Protein AF-X1DEZ9-F1 (afdb_monomer)

Sequence (75 aa):
MKNRLIFQLPYLESGKKILPTVPNEISSIKIDIPENLKRKKASELPQISEPQLIRHYDKLSKKNFGVDTGFYPLG

Foldseek 3Di:
DDLDDLLRPDADPDPDAPPPDDPPVVVPDDDDDPPVPDDPDDDSDRHDDPVSVVVNVVVVVVVDDDPVNDDDPDD

Radius of gyration: 19.08 Å; Cα contacts (8 Å, |Δi|>4): 27; chains: 1; bounding box: 48×29×47 Å

Solvent-accessible surface area (backbone atoms only — not comparable to full-atom values): 5318 Å² total; per-residue (Å²): 134,87,88,68,54,76,76,69,48,78,67,48,66,94,80,73,74,72,64,77,82,69,56,71,75,65,69,68,59,84,78,90,69,62,73,92,75,55,80,90,64,84,80,94,65,68,55,47,50,65,72,56,51,53,58,49,51,58,60,50,53,76,73,56,86,49,71,92,76,42,92,70,92,76,129

pLDDT: mean 83.13, std 11.88, range [47.72, 95.31]

Secondary structure (DSSP, 8-state):
-----GGGSPPPPTT---S----HHHHT------GGGS-SS--------HHHHHHHHHHHHTT---TTTS-----

Organism: NCBI:txid412755

Structure (mmCIF, N/CA/C/O backbone):
data_AF-X1DEZ9-F1
#
_entry.id   AF-X1DEZ9-F1
#
loop_
_atom_site.group_PDB
_atom_site.id
_atom_site.type_symbol
_atom_site.label_atom_id
_atom_site.label_alt_id
_atom_site.label_comp_id
_atom_site.label_asym_id
_atom_site.label_entity_id
_atom_site.label_seq_id
_atom_site.pdbx_PDB_ins_code
_atom_site.Cartn_x
_atom_site.Cartn_y
_atom_site.Cartn_z
_atom_site.occupancy
_atom_site.B_iso_or_equiv
_atom_site.auth_seq_id
_atom_site.auth_comp_id
_atom_site.auth_asym_id
_atom_site.auth_atom_id
_atom_site.pdbx_PDB_model_num
ATOM 1 N N . MET A 1 1 ? 0.920 12.363 16.562 1.00 52.16 1 MET A N 1
ATOM 2 C CA . MET A 1 1 ? 1.467 11.325 15.653 1.00 52.16 1 MET A CA 1
ATOM 3 C C . MET A 1 1 ? 1.395 11.840 14.219 1.00 52.16 1 MET A C 1
ATOM 5 O O . MET A 1 1 ? 0.337 12.300 13.819 1.00 52.16 1 MET A O 1
ATOM 9 N N . LYS A 1 2 ? 2.500 11.845 13.463 1.00 65.69 2 LYS A N 1
ATOM 10 C CA . LYS A 1 2 ? 2.555 12.457 12.121 1.00 65.69 2 LYS A CA 1
ATOM 11 C C . LYS A 1 2 ? 1.895 11.536 11.082 1.00 65.69 2 LYS A C 1
ATOM 13 O O . LYS A 1 2 ? 2.393 10.435 10.844 1.00 65.69 2 LYS A O 1
ATOM 18 N N . ASN A 1 3 ? 0.791 11.972 10.472 1.00 77.75 3 ASN A N 1
ATOM 19 C CA . ASN A 1 3 ? 0.161 11.277 9.345 1.00 77.75 3 ASN A CA 1
ATOM 20 C C . ASN A 1 3 ? 1.031 11.464 8.100 1.00 77.75 3 ASN A C 1
ATOM 22 O O . ASN A 1 3 ? 0.982 12.510 7.463 1.00 77.75 3 ASN A O 1
ATOM 26 N N . ARG A 1 4 ? 1.859 10.467 7.787 1.00 86.69 4 ARG A N 1
ATOM 27 C CA . ARG A 1 4 ? 2.686 10.468 6.578 1.00 86.69 4 ARG A CA 1
ATOM 28 C C . AR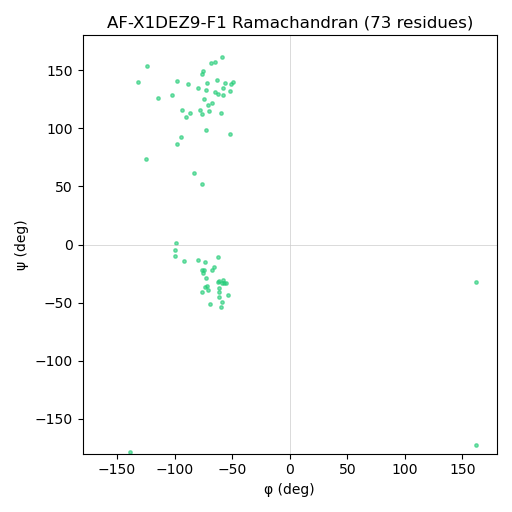G A 1 4 ? 1.919 9.862 5.412 1.00 86.69 4 ARG A C 1
ATOM 30 O O . ARG A 1 4 ? 1.270 8.829 5.583 1.00 86.69 4 ARG A O 1
ATOM 37 N N . LEU A 1 5 ? 2.047 10.480 4.243 1.00 90.94 5 LEU A N 1
ATOM 38 C CA . LEU A 1 5 ? 1.627 9.882 2.977 1.00 90.94 5 LEU A CA 1
ATOM 39 C C . LEU A 1 5 ? 2.477 8.643 2.680 1.00 90.94 5 LEU A C 1
ATOM 41 O O . LEU A 1 5 ? 3.611 8.539 3.153 1.00 90.94 5 LEU A O 1
ATOM 45 N N . ILE A 1 6 ? 1.961 7.731 1.855 1.00 90.44 6 ILE A N 1
ATOM 46 C CA . ILE A 1 6 ? 2.700 6.534 1.434 1.00 90.44 6 ILE A CA 1
ATOM 47 C C . ILE A 1 6 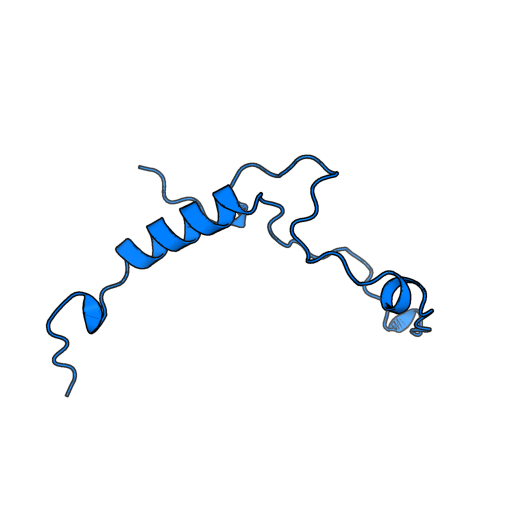? 4.039 6.886 0.756 1.00 90.44 6 ILE A C 1
ATOM 49 O O . ILE A 1 6 ? 5.040 6.217 0.989 1.00 90.44 6 ILE A O 1
ATOM 53 N N . PHE A 1 7 ? 4.088 8.010 0.032 1.00 89.75 7 PHE A N 1
ATOM 54 C CA . PHE A 1 7 ? 5.285 8.556 -0.626 1.00 89.75 7 PHE A CA 1
ATOM 55 C C . PHE A 1 7 ? 6.308 9.187 0.332 1.00 89.75 7 PHE A C 1
ATOM 57 O O . PHE A 1 7 ? 7.440 9.446 -0.052 1.00 89.75 7 PHE A O 1
ATOM 64 N N . GLN A 1 8 ? 5.913 9.463 1.577 1.00 88.81 8 GLN A N 1
ATOM 65 C CA . GLN A 1 8 ? 6.773 10.058 2.609 1.00 88.81 8 GLN A CA 1
ATOM 66 C C . GLN A 1 8 ? 7.344 9.003 3.567 1.00 88.81 8 GLN A C 1
ATOM 68 O O . GLN A 1 8 ? 7.998 9.340 4.560 1.00 88.81 8 GLN A O 1
ATOM 73 N N . LEU A 1 9 ? 7.025 7.728 3.342 1.00 85.88 9 LEU A N 1
ATOM 74 C CA . LEU A 1 9 ? 7.605 6.627 4.094 1.00 85.88 9 LEU A CA 1
ATOM 75 C C . LEU A 1 9 ? 9.041 6.376 3.616 1.00 85.88 9 LEU A C 1
ATOM 77 O O . LEU A 1 9 ? 9.349 6.629 2.453 1.00 85.88 9 LEU A O 1
ATOM 81 N N . PRO A 1 10 ? 9.929 5.905 4.510 1.00 80.06 10 PRO A N 1
ATOM 82 C CA . PRO A 1 10 ? 11.310 5.636 4.143 1.00 80.06 10 PRO A CA 1
ATOM 83 C C . PRO A 1 10 ? 11.356 4.623 3.001 1.00 80.06 10 PRO A C 1
ATOM 85 O O . PRO A 1 10 ? 10.724 3.565 3.081 1.00 80.06 10 PRO A O 1
ATOM 88 N N . TYR A 1 11 ? 12.095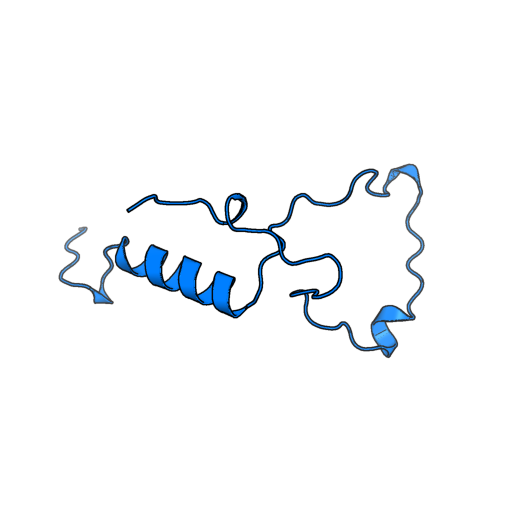 5.001 1.961 1.00 75.75 11 TYR A N 1
ATOM 89 C CA . TYR A 1 11 ? 12.270 4.219 0.749 1.00 75.75 11 TYR A CA 1
ATOM 90 C C . TYR A 1 11 ? 12.976 2.907 1.074 1.00 75.75 11 TYR A C 1
ATOM 92 O O . TYR A 1 11 ? 13.882 2.854 1.908 1.00 75.75 11 TYR A O 1
ATOM 100 N N . LEU A 1 12 ? 12.552 1.845 0.411 1.00 68.56 12 LEU A N 1
ATOM 101 C CA . LEU A 1 12 ? 13.248 0.579 0.441 1.00 68.56 12 LEU A CA 1
ATOM 102 C C . LEU A 1 12 ? 14.528 0.728 -0.382 1.00 68.56 12 LEU A C 1
ATOM 104 O O . LEU A 1 12 ? 14.491 1.269 -1.488 1.00 68.56 12 LEU A O 1
ATOM 108 N N . GLU A 1 13 ? 15.661 0.280 0.158 1.00 60.12 13 GLU A N 1
ATOM 109 C CA . GLU A 1 13 ? 16.910 0.315 -0.600 1.00 60.12 13 GLU A CA 1
ATOM 110 C C . GLU A 1 13 ? 16.751 -0.446 -1.923 1.00 60.12 13 GLU A C 1
ATOM 112 O O . GLU A 1 13 ? 16.088 -1.490 -1.990 1.00 60.12 13 GLU A O 1
ATOM 117 N N . SER A 1 14 ? 17.333 0.139 -2.974 1.00 50.62 14 SER A N 1
ATOM 118 C CA . SER A 1 14 ? 17.269 -0.313 -4.364 1.00 50.62 14 SER A CA 1
ATOM 119 C C . SER A 1 14 ? 17.667 -1.789 -4.467 1.00 50.62 14 SER A C 1
ATOM 121 O O . SER A 1 14 ? 18.845 -2.128 -4.489 1.00 50.62 14 SER A O 1
ATOM 123 N N . GLY A 1 15 ? 16.686 -2.691 -4.464 1.00 47.72 15 GLY A N 1
ATOM 124 C CA . GLY A 1 15 ? 16.946 -4.134 -4.490 1.00 47.72 15 GLY A CA 1
ATOM 125 C C . GLY A 1 15 ? 15.772 -4.996 -4.044 1.00 47.72 15 GLY A C 1
ATOM 126 O O . GLY A 1 15 ? 15.561 -6.074 -4.590 1.00 47.72 15 GLY A O 1
ATOM 127 N N . LYS A 1 16 ? 14.937 -4.513 -3.120 1.00 53.91 16 LYS A N 1
ATOM 128 C CA . LYS A 1 16 ? 13.707 -5.219 -2.739 1.00 53.91 16 LYS A CA 1
ATOM 129 C C . LYS A 1 16 ? 12.542 -4.671 -3.563 1.00 53.91 16 LYS A C 1
ATOM 131 O O . LYS A 1 16 ? 11.931 -3.666 -3.227 1.00 53.91 16 LYS A O 1
ATOM 136 N N . LYS A 1 17 ? 12.254 -5.290 -4.704 1.00 55.16 17 LYS A N 1
ATOM 137 C CA . LYS A 1 17 ? 11.045 -4.962 -5.469 1.00 55.16 17 LYS A CA 1
ATOM 138 C C . LYS A 1 17 ? 9.838 -5.569 -4.751 1.00 55.16 17 LYS A C 1
ATOM 140 O O . LYS A 1 17 ? 9.816 -6.762 -4.492 1.00 55.16 17 LYS A O 1
ATOM 145 N N . ILE A 1 18 ? 8.850 -4.735 -4.443 1.00 58.38 18 ILE A N 1
ATOM 146 C CA . ILE A 1 18 ? 7.512 -5.145 -3.965 1.00 58.38 18 ILE A CA 1
ATOM 147 C C . ILE A 1 18 ? 6.652 -5.682 -5.107 1.00 58.38 18 ILE A C 1
ATOM 149 O O . ILE A 1 18 ? 5.642 -6.336 -4.875 1.00 58.38 18 ILE A O 1
ATOM 153 N N . LEU A 1 19 ? 7.002 -5.303 -6.341 1.00 63.88 19 LEU A N 1
ATOM 154 C CA . LEU A 1 19 ? 6.276 -5.739 -7.520 1.00 63.88 19 LEU A CA 1
ATOM 155 C C . LEU A 1 19 ? 6.301 -7.269 -7.552 1.00 63.88 19 LEU A C 1
ATOM 157 O O . LEU A 1 19 ? 7.377 -7.838 -7.336 1.00 63.88 19 LEU A O 1
ATOM 161 N N . PRO A 1 20 ? 5.154 -7.917 -7.820 1.00 64.06 20 PRO A N 1
ATOM 162 C CA . PRO A 1 20 ? 5.112 -9.361 -7.958 1.00 64.06 20 PRO A CA 1
ATOM 163 C C . PRO A 1 20 ? 6.186 -9.781 -8.955 1.00 64.06 20 PRO A C 1
ATOM 165 O O . PRO A 1 20 ? 6.344 -9.165 -10.015 1.00 64.06 20 PRO A O 1
ATOM 168 N N . THR A 1 21 ? 6.974 -10.787 -8.581 1.00 67.62 21 THR A N 1
ATOM 169 C CA . THR A 1 21 ? 7.976 -11.349 -9.478 1.00 67.62 21 THR A CA 1
ATOM 170 C C . THR A 1 21 ? 7.243 -11.872 -10.702 1.00 67.62 21 THR A C 1
ATOM 172 O O . THR A 1 21 ? 6.433 -12.791 -10.613 1.00 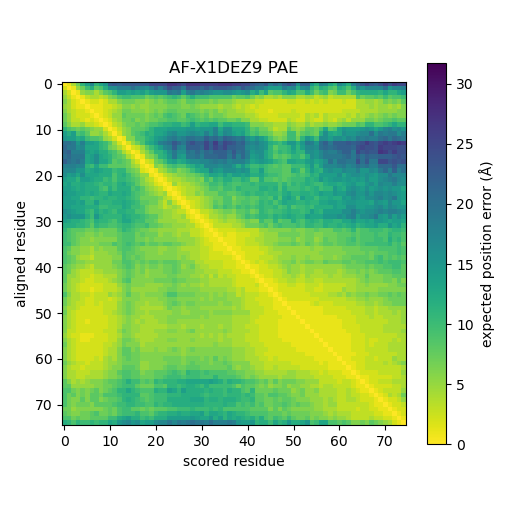67.62 21 THR A O 1
ATOM 175 N N . VAL A 1 22 ? 7.482 -11.228 -11.840 1.00 75.00 22 VAL A N 1
ATOM 176 C CA . VAL A 1 22 ? 6.898 -11.647 -13.109 1.00 75.00 22 VAL A CA 1
ATOM 177 C C . VAL A 1 22 ? 7.486 -13.025 -13.440 1.00 75.00 22 VAL A C 1
ATOM 179 O O . VAL A 1 22 ? 8.708 -13.171 -13.347 1.00 75.00 22 VAL A O 1
ATOM 182 N N . PRO A 1 23 ? 6.665 -14.027 -13.808 1.00 81.25 23 PRO A N 1
ATOM 183 C CA . PRO A 1 23 ? 7.160 -15.322 -14.261 1.00 81.25 23 PRO A CA 1
ATOM 184 C C . PRO A 1 23 ? 8.237 -15.169 -15.339 1.00 81.25 23 PRO A C 1
ATOM 186 O O . PRO A 1 23 ? 8.116 -14.322 -16.228 1.00 81.25 23 PRO A O 1
ATOM 189 N N . ASN A 1 24 ? 9.279 -16.001 -15.274 1.00 77.50 24 ASN A N 1
ATOM 190 C CA . ASN A 1 24 ? 10.433 -15.911 -16.179 1.00 77.50 24 ASN A CA 1
ATOM 191 C C . ASN A 1 24 ? 10.045 -16.032 -17.662 1.00 77.50 24 ASN A C 1
ATOM 193 O O . ASN A 1 24 ? 10.665 -15.419 -18.525 1.00 77.50 24 ASN A O 1
ATOM 197 N N . GLU A 1 25 ? 8.986 -16.782 -17.958 1.00 79.38 25 GLU A N 1
ATOM 198 C CA . GLU A 1 25 ? 8.440 -16.915 -19.309 1.00 79.38 25 GLU A CA 1
ATOM 199 C C . GLU A 1 25 ? 7.960 -15.562 -19.849 1.00 79.38 25 GLU A C 1
ATOM 201 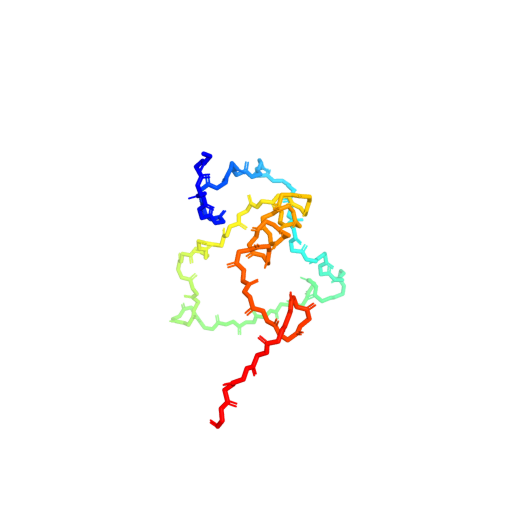O O . GLU A 1 25 ? 8.317 -15.168 -20.956 1.00 79.38 25 GLU A O 1
ATOM 206 N N . ILE A 1 26 ? 7.237 -14.797 -19.029 1.00 80.19 26 ILE A N 1
ATOM 207 C CA . ILE A 1 26 ? 6.675 -13.495 -19.405 1.00 80.19 26 ILE A CA 1
ATOM 208 C C . ILE A 1 26 ? 7.774 -12.429 -19.479 1.00 80.19 26 ILE A C 1
ATOM 210 O O . ILE A 1 26 ? 7.741 -11.573 -20.360 1.00 80.19 26 ILE A O 1
ATOM 214 N N . SER A 1 27 ? 8.777 -12.483 -18.595 1.00 76.81 27 SER A N 1
ATOM 215 C CA . SER A 1 27 ? 9.888 -11.519 -18.607 1.00 76.81 27 SER A CA 1
ATOM 216 C C . SER A 1 27 ? 10.793 -11.651 -19.838 1.00 76.81 27 SER A C 1
ATOM 218 O O . SER A 1 27 ? 11.456 -10.684 -20.213 1.00 76.81 27 SER A O 1
ATOM 220 N N . SER A 1 28 ? 10.795 -12.820 -20.487 1.00 77.69 28 SER A N 1
ATOM 221 C CA . SER A 1 28 ? 11.563 -13.084 -21.708 1.00 77.69 28 SER A CA 1
ATOM 222 C C . SER A 1 28 ? 10.910 -12.549 -22.993 1.00 77.69 28 SER A C 1
ATOM 224 O O . SER A 1 28 ? 11.574 -12.449 -24.028 1.00 77.69 28 SER A O 1
ATOM 226 N N . ILE A 1 29 ? 9.629 -12.162 -22.936 1.00 85.81 29 ILE A N 1
ATOM 227 C CA . ILE A 1 29 ? 8.888 -11.635 -24.086 1.00 85.81 29 ILE A CA 1
ATOM 228 C C . ILE A 1 29 ? 9.431 -10.247 -24.436 1.00 85.81 29 ILE A C 1
ATOM 230 O O . ILE A 1 29 ? 9.293 -9.286 -23.678 1.00 85.81 29 ILE A O 1
ATOM 234 N N . LYS A 1 30 ? 10.028 -10.119 -25.625 1.00 83.50 30 LYS A N 1
ATOM 235 C CA . LYS A 1 30 ? 10.420 -8.818 -26.172 1.00 83.50 30 LYS A CA 1
ATOM 236 C C . LYS A 1 30 ? 9.185 -8.100 -26.700 1.00 83.50 30 LYS A C 1
ATOM 238 O O . LYS A 1 30 ? 8.599 -8.515 -27.694 1.00 83.50 30 LYS A O 1
ATOM 243 N N . ILE A 1 31 ? 8.817 -7.013 -26.037 1.00 87.12 31 ILE A N 1
ATOM 244 C CA . ILE A 1 31 ? 7.763 -6.111 -26.495 1.00 87.12 31 ILE A CA 1
ATOM 245 C C . ILE A 1 31 ? 8.436 -4.997 -27.292 1.00 87.12 31 ILE A C 1
ATOM 247 O O . ILE A 1 31 ? 9.229 -4.233 -26.736 1.00 87.12 31 ILE A O 1
ATOM 251 N N . ASP A 1 32 ? 8.133 -4.914 -28.585 1.00 89.19 32 ASP A N 1
ATOM 252 C CA . ASP A 1 32 ? 8.611 -3.826 -29.430 1.00 89.19 32 ASP A CA 1
ATOM 253 C C . ASP A 1 32 ? 7.599 -2.676 -29.402 1.00 89.19 32 ASP A C 1
ATOM 255 O O . ASP A 1 32 ? 6.470 -2.793 -29.879 1.00 89.19 32 ASP A O 1
ATOM 259 N N . ILE A 1 33 ? 7.985 -1.582 -28.752 1.00 90.19 33 ILE A N 1
ATOM 260 C CA . ILE A 1 33 ? 7.172 -0.374 -28.608 1.00 90.19 33 ILE A CA 1
ATOM 261 C C . ILE A 1 33 ? 7.902 0.732 -29.371 1.00 90.19 33 ILE A C 1
ATOM 263 O O . ILE A 1 33 ? 9.070 0.973 -29.061 1.00 90.19 33 ILE A O 1
ATOM 267 N N . PRO A 1 34 ? 7.257 1.437 -30.317 1.00 94.38 34 PRO A N 1
ATOM 268 C CA . PRO A 1 34 ? 7.857 2.583 -30.994 1.00 94.38 34 PRO A CA 1
ATOM 269 C C . PRO A 1 34 ? 8.431 3.612 -30.008 1.00 94.38 34 PRO A C 1
ATOM 271 O O . PRO A 1 34 ? 7.814 3.923 -28.988 1.00 94.38 34 PRO A O 1
ATOM 274 N N . GLU A 1 35 ? 9.613 4.159 -30.301 1.00 91.25 35 GLU A N 1
ATOM 275 C CA . GLU A 1 35 ? 10.366 5.015 -29.366 1.00 91.25 35 GLU A CA 1
ATOM 276 C C . GLU A 1 35 ? 9.584 6.266 -28.929 1.00 91.25 35 GLU A C 1
ATOM 278 O O . GLU A 1 35 ? 9.660 6.694 -27.779 1.00 91.25 35 GLU A O 1
ATOM 283 N N . ASN A 1 36 ? 8.759 6.816 -29.822 1.00 95.31 36 ASN A N 1
ATOM 284 C CA . ASN A 1 36 ? 7.879 7.952 -29.546 1.00 95.31 36 ASN A CA 1
ATOM 285 C C . ASN A 1 36 ? 6.766 7.641 -28.528 1.00 95.31 36 ASN A C 1
ATOM 287 O O . ASN A 1 36 ? 6.211 8.569 -27.943 1.00 95.31 36 ASN A O 1
ATOM 291 N N . LEU A 1 37 ? 6.450 6.362 -28.310 1.00 94.25 37 LEU A N 1
ATOM 292 C CA . LEU A 1 37 ? 5.461 5.893 -27.339 1.00 94.25 37 LEU A CA 1
ATOM 293 C C . LEU A 1 37 ? 6.106 5.403 -26.034 1.00 94.25 37 LEU A C 1
ATOM 295 O O . LEU A 1 37 ? 5.401 5.170 -25.049 1.00 94.25 37 LEU A O 1
ATOM 299 N N . LYS A 1 38 ? 7.438 5.258 -25.986 1.00 91.38 38 LYS A N 1
ATOM 300 C CA . LYS A 1 38 ? 8.133 4.828 -24.771 1.00 91.38 38 LYS A CA 1
ATOM 301 C C . LYS A 1 38 ? 8.136 5.924 -23.714 1.00 91.38 38 LYS A C 1
ATOM 303 O O . LYS A 1 38 ? 8.371 7.110 -23.955 1.00 91.38 38 LYS A O 1
ATOM 308 N N . ARG A 1 39 ? 7.925 5.495 -22.474 1.00 91.38 39 ARG A N 1
ATOM 309 C CA . ARG A 1 39 ? 7.952 6.363 -21.303 1.00 91.38 39 ARG A CA 1
ATOM 310 C C . ARG A 1 39 ? 9.394 6.808 -21.008 1.00 91.38 39 ARG A C 1
ATOM 312 O O . ARG A 1 39 ? 10.246 5.983 -20.706 1.00 91.38 39 ARG A O 1
ATOM 319 N N . LYS A 1 40 ? 9.650 8.122 -21.026 1.00 92.81 40 LYS A N 1
ATOM 320 C CA . LYS A 1 40 ? 11.003 8.706 -20.857 1.00 92.81 40 LYS A CA 1
ATOM 321 C C . LYS A 1 40 ? 11.551 8.701 -19.424 1.00 92.81 40 LYS A C 1
ATOM 323 O O . LYS A 1 40 ? 12.755 8.793 -19.225 1.00 92.81 40 LYS A O 1
ATOM 328 N N . LYS A 1 41 ? 10.679 8.672 -18.415 1.00 90.56 41 LYS A N 1
ATOM 329 C CA . LYS A 1 41 ? 11.048 8.739 -16.988 1.00 90.56 41 LYS A CA 1
ATOM 330 C C . LYS A 1 41 ? 10.318 7.652 -16.230 1.00 90.56 41 LYS A C 1
ATOM 332 O O . LYS A 1 41 ? 9.141 7.465 -16.503 1.00 90.56 41 LYS A O 1
ATOM 337 N N 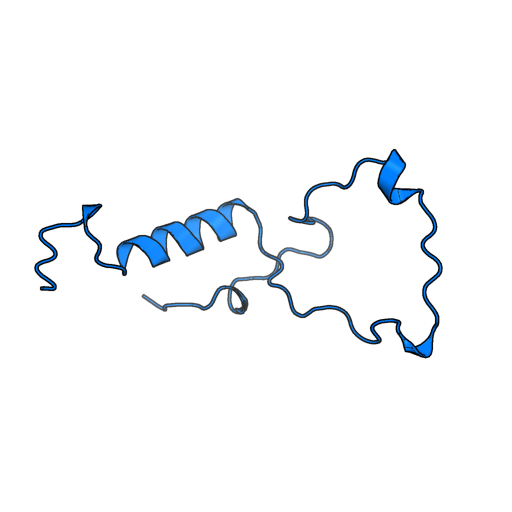. ALA A 1 42 ? 10.949 6.982 -15.270 1.00 85.38 42 ALA A N 1
ATOM 338 C CA . ALA A 1 42 ? 10.273 5.988 -14.432 1.00 85.38 42 ALA A CA 1
ATOM 339 C C . ALA A 1 42 ? 9.076 6.585 -13.665 1.00 85.38 42 ALA A C 1
ATOM 341 O O . ALA A 1 42 ? 8.929 7.803 -13.555 1.00 85.38 42 ALA A O 1
ATOM 342 N N . SER A 1 43 ? 8.177 5.728 -13.179 1.00 85.75 43 SER A N 1
ATOM 343 C CA . SER A 1 43 ? 7.053 6.165 -12.345 1.00 85.75 43 SER A CA 1
ATOM 344 C C . SER A 1 43 ? 7.482 6.407 -10.919 1.00 85.75 43 SER A C 1
ATOM 346 O O . SER A 1 43 ? 8.161 5.569 -10.336 1.00 85.75 43 SER A O 1
ATOM 348 N N . GLU A 1 44 ? 7.032 7.527 -10.358 1.00 85.94 44 GLU A N 1
ATOM 349 C CA . GLU A 1 44 ? 7.235 7.910 -8.959 1.00 85.94 44 GLU A CA 1
ATOM 350 C C . GLU A 1 44 ? 6.290 7.115 -8.044 1.00 85.94 44 GLU A C 1
ATOM 352 O O . GLU A 1 44 ? 5.506 7.657 -7.272 1.00 85.94 44 GLU A O 1
ATOM 357 N N . LEU A 1 45 ? 6.315 5.790 -8.188 1.00 86.12 45 LEU A N 1
ATOM 358 C CA . LEU A 1 45 ? 5.574 4.885 -7.321 1.00 86.12 45 LEU A CA 1
ATOM 359 C C . LEU A 1 45 ? 6.290 4.768 -5.969 1.00 86.12 45 LEU A C 1
ATOM 361 O O . LEU A 1 45 ? 7.524 4.795 -5.927 1.00 86.12 45 LEU A O 1
ATOM 365 N N . PRO A 1 46 ? 5.547 4.595 -4.862 1.00 86.50 46 PRO A N 1
ATOM 366 C CA . PRO A 1 46 ? 6.157 4.423 -3.554 1.00 86.50 46 PRO A CA 1
ATOM 367 C C . PRO A 1 46 ? 6.910 3.087 -3.510 1.00 86.50 46 PRO A C 1
ATOM 369 O O . PRO A 1 46 ? 6.319 2.025 -3.700 1.00 8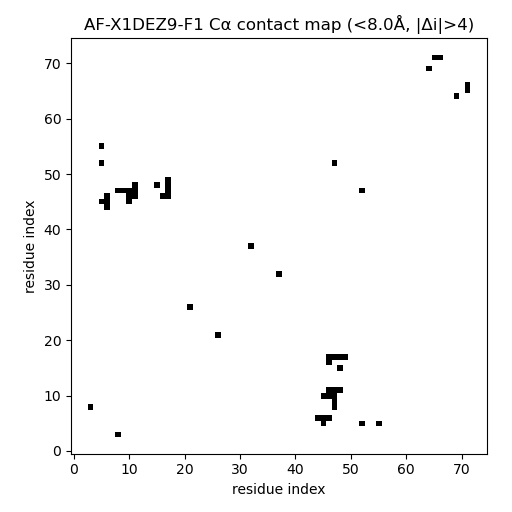6.50 46 PRO A O 1
ATOM 372 N N . GLN A 1 47 ? 8.215 3.127 -3.238 1.00 85.00 47 GLN A N 1
ATOM 373 C CA . GLN A 1 47 ? 9.025 1.921 -3.053 1.00 85.00 47 GLN A CA 1
ATOM 374 C C . GLN A 1 47 ? 9.171 1.639 -1.558 1.00 85.00 47 GLN A C 1
ATOM 376 O O . GLN A 1 47 ? 10.114 2.086 -0.916 1.00 85.00 47 GLN A O 1
ATOM 381 N N . ILE A 1 48 ? 8.203 0.929 -0.989 1.00 85.81 48 ILE A N 1
ATOM 382 C CA . ILE A 1 48 ? 8.158 0.549 0.427 1.00 85.81 48 ILE A CA 1
ATOM 383 C C . ILE A 1 48 ? 8.031 -0.966 0.571 1.00 85.81 48 ILE A C 1
ATOM 385 O O . ILE A 1 48 ? 7.494 -1.636 -0.290 1.00 85.81 48 ILE A O 1
ATOM 389 N N . SER A 1 49 ? 8.482 -1.549 1.670 1.00 85.06 49 SER A N 1
ATOM 390 C CA . SER A 1 49 ? 8.294 -2.989 1.910 1.00 85.06 49 SER A CA 1
ATOM 391 C C . SER A 1 49 ? 6.825 -3.365 2.149 1.00 85.06 49 SER A C 1
ATOM 393 O O . SER A 1 49 ? 6.036 -2.552 2.633 1.00 85.06 49 SER A O 1
ATOM 395 N N . GLU A 1 50 ? 6.468 -4.626 1.902 1.00 85.69 50 GLU A N 1
ATOM 396 C CA . GLU A 1 50 ? 5.125 -5.159 2.174 1.00 85.69 50 GLU A CA 1
ATOM 397 C C . GLU A 1 50 ? 4.661 -4.928 3.632 1.00 85.69 50 GLU A C 1
ATOM 399 O O . GLU A 1 50 ? 3.563 -4.405 3.829 1.00 85.69 50 GLU A O 1
ATOM 404 N N . PRO A 1 51 ? 5.488 -5.137 4.681 1.00 87.62 51 PRO A N 1
ATOM 405 C CA . PRO A 1 51 ? 5.080 -4.784 6.040 1.00 87.62 51 PRO A CA 1
ATOM 406 C C . PRO A 1 51 ? 4.810 -3.284 6.232 1.00 87.62 51 PRO A C 1
ATOM 408 O O . PRO A 1 51 ? 3.980 -2.903 7.057 1.00 87.62 51 PRO A O 1
ATOM 411 N N . GLN A 1 52 ? 5.518 -2.398 5.519 1.00 88.50 52 GLN A N 1
ATOM 412 C CA . GLN A 1 52 ? 5.242 -0.956 5.565 1.00 88.50 52 GLN A CA 1
ATOM 413 C C . GLN A 1 52 ? 3.924 -0.619 4.863 1.00 88.50 52 GLN A C 1
ATOM 415 O O . GLN A 1 52 ? 3.179 0.210 5.387 1.00 88.50 52 GLN A O 1
ATOM 420 N N . LEU A 1 53 ? 3.629 -1.281 3.742 1.00 89.19 53 LEU A N 1
ATOM 421 C CA . LEU A 1 53 ? 2.376 -1.153 3.002 1.00 89.19 53 LEU A CA 1
ATOM 422 C C . LEU A 1 53 ? 1.180 -1.534 3.883 1.00 89.19 53 LEU A C 1
ATOM 424 O O . LEU A 1 53 ? 0.285 -0.715 4.092 1.00 89.19 53 LEU A O 1
ATOM 428 N N . ILE A 1 54 ? 1.216 -2.729 4.481 1.00 92.31 54 ILE A N 1
ATOM 429 C CA . ILE A 1 54 ? 0.146 -3.239 5.351 1.00 92.31 54 ILE A CA 1
ATOM 430 C C . ILE A 1 54 ? -0.074 -2.293 6.537 1.00 92.31 54 ILE A C 1
ATOM 432 O O . ILE A 1 54 ? -1.192 -1.848 6.785 1.00 92.31 54 ILE A O 1
ATOM 436 N N . ARG A 1 55 ? 1.002 -1.895 7.234 1.00 91.81 55 ARG A N 1
ATOM 437 C CA . ARG A 1 55 ? 0.910 -0.950 8.362 1.00 91.81 55 ARG A CA 1
ATOM 438 C C . ARG A 1 55 ? 0.366 0.419 7.960 1.00 91.81 55 ARG A C 1
ATOM 440 O O . ARG A 1 55 ? -0.212 1.100 8.805 1.00 91.81 55 ARG A O 1
ATOM 447 N N . HIS A 1 56 ? 0.617 0.871 6.733 1.00 92.62 56 HIS A N 1
ATOM 448 C CA . HIS A 1 56 ? 0.094 2.143 6.248 1.00 92.62 56 HIS A CA 1
ATOM 449 C C . HIS A 1 56 ? -1.423 2.064 6.060 1.00 92.62 56 HIS A C 1
ATOM 451 O O . HIS A 1 56 ? -2.140 2.893 6.619 1.00 92.62 56 HIS A O 1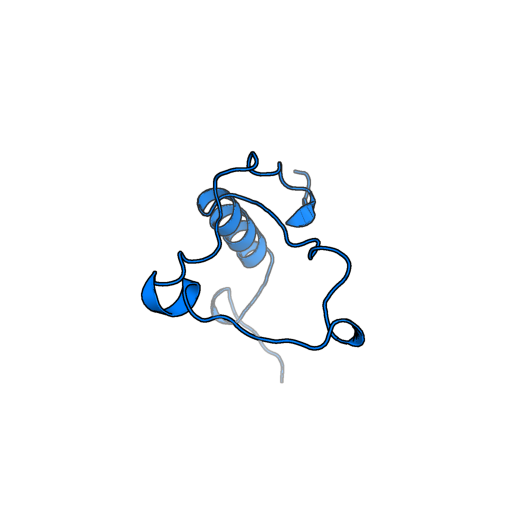
ATOM 457 N N . TYR A 1 57 ? -1.901 1.045 5.344 1.00 93.69 57 TYR A N 1
ATOM 458 C CA . TYR A 1 57 ? -3.323 0.891 5.048 1.00 93.69 57 TYR A CA 1
ATOM 459 C C . TYR A 1 57 ? -4.159 0.479 6.265 1.00 93.69 57 TYR A C 1
ATOM 461 O O . TYR A 1 57 ? -5.243 1.024 6.433 1.00 93.69 57 TYR 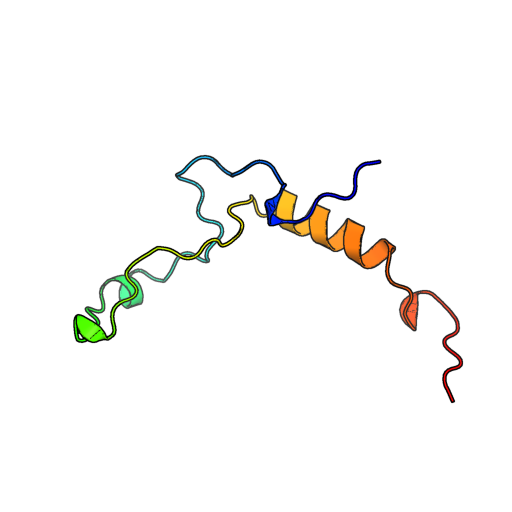A O 1
ATOM 469 N N . ASP A 1 58 ? -3.642 -0.349 7.179 1.00 93.50 58 ASP A N 1
ATOM 470 C CA . ASP A 1 58 ? -4.320 -0.654 8.455 1.00 93.50 58 ASP A CA 1
ATOM 471 C C . ASP A 1 58 ? -4.512 0.605 9.325 1.00 93.50 58 ASP A C 1
ATOM 473 O O . ASP A 1 58 ? -5.538 0.810 9.970 1.00 93.50 58 ASP A O 1
ATOM 477 N N . LYS A 1 59 ? -3.537 1.521 9.321 1.00 92.69 59 LYS A N 1
ATOM 478 C CA . LYS A 1 59 ? -3.685 2.810 10.016 1.00 92.69 59 LYS A CA 1
ATOM 479 C C . LYS A 1 59 ? -4.638 3.761 9.304 1.00 92.69 59 LYS A C 1
ATOM 481 O O . LYS A 1 59 ? -5.186 4.651 9.953 1.00 92.69 59 LYS A O 1
ATOM 486 N N . LEU A 1 60 ? -4.755 3.649 7.983 1.00 92.94 60 LEU A N 1
ATOM 487 C CA . LEU A 1 60 ? -5.651 4.478 7.186 1.00 92.94 60 LEU A CA 1
ATOM 488 C C . LEU A 1 60 ? -7.103 4.012 7.342 1.00 92.94 60 LEU A C 1
ATOM 490 O O . LEU A 1 60 ? -7.975 4.857 7.514 1.00 92.94 60 LEU A O 1
ATOM 494 N N . SER A 1 61 ? -7.350 2.699 7.371 1.00 92.25 61 SER A N 1
ATOM 495 C CA . SER A 1 61 ? -8.690 2.129 7.554 1.00 92.25 61 SER A CA 1
ATOM 496 C C . SER A 1 61 ? -9.304 2.528 8.895 1.00 92.25 61 SER A C 1
ATOM 498 O O . SER A 1 61 ? -10.453 2.944 8.933 1.00 92.25 61 SER A O 1
ATOM 500 N N . LYS A 1 62 ? -8.510 2.542 9.974 1.00 91.12 62 LYS A N 1
ATOM 501 C CA . LYS A 1 62 ? -8.929 2.998 11.316 1.00 91.12 62 LYS A CA 1
ATOM 502 C C . LYS A 1 62 ? -9.335 4.474 11.394 1.00 91.12 62 LYS A C 1
ATOM 504 O O . LYS A 1 62 ? -9.837 4.909 12.424 1.00 91.12 62 LYS A O 1
ATOM 509 N N . LYS A 1 63 ? -9.076 5.262 10.347 1.00 91.12 63 LYS A N 1
ATOM 510 C CA . LYS A 1 63 ? -9.505 6.667 10.245 1.00 91.12 63 LYS A CA 1
ATOM 511 C C . LYS A 1 63 ? -10.760 6.840 9.403 1.00 91.12 63 LYS A C 1
ATOM 513 O O . LYS A 1 63 ? -11.235 7.964 9.280 1.00 91.12 63 LYS A O 1
ATOM 518 N N . ASN A 1 64 ? -11.249 5.764 8.800 1.00 91.06 64 ASN A N 1
ATOM 519 C CA . ASN A 1 64 ? -12.490 5.766 8.060 1.00 91.06 64 ASN A CA 1
ATOM 520 C C . ASN A 1 64 ? -13.612 5.222 8.948 1.00 91.06 64 ASN A C 1
ATOM 522 O O . ASN A 1 64 ? -13.406 4.257 9.681 1.00 91.06 64 ASN A O 1
ATOM 526 N N . PHE A 1 65 ? -14.792 5.831 8.856 1.00 92.44 65 PHE A N 1
ATOM 527 C CA . PHE A 1 65 ? -16.012 5.284 9.439 1.00 92.44 65 PHE A CA 1
ATOM 528 C C . PHE A 1 65 ? -16.837 4.661 8.315 1.00 92.44 65 PHE A C 1
ATOM 530 O O . PHE A 1 65 ? -17.067 5.289 7.282 1.00 92.44 65 PHE A O 1
ATOM 537 N N . GLY A 1 66 ? -17.256 3.420 8.507 1.00 90.12 66 GLY A N 1
ATOM 538 C CA . GLY A 1 66 ? -18.101 2.680 7.583 1.00 90.12 66 GLY A CA 1
ATOM 539 C C . GLY A 1 66 ? -19.175 1.884 8.312 1.00 90.12 66 GLY A C 1
ATOM 540 O O . GLY A 1 66 ? -19.263 1.899 9.541 1.00 90.12 66 GLY A O 1
ATOM 541 N N . VAL A 1 67 ? -19.965 1.155 7.531 1.00 91.00 67 VAL A N 1
ATOM 542 C CA . VAL A 1 67 ? -21.046 0.288 8.027 1.00 91.00 67 VAL A CA 1
ATOM 543 C C . VAL A 1 67 ? -20.559 -0.746 9.047 1.00 91.00 67 VAL A C 1
ATOM 545 O O . VAL A 1 67 ? -21.257 -1.030 10.013 1.00 91.00 67 VAL A O 1
ATOM 548 N N . ASP A 1 68 ? -19.326 -1.236 8.893 1.00 90.06 68 ASP A N 1
ATOM 549 C CA . ASP A 1 68 ? -18.728 -2.212 9.812 1.00 90.06 68 ASP A CA 1
ATOM 550 C C . ASP A 1 68 ? -18.299 -1.588 11.148 1.00 90.06 68 ASP A C 1
ATOM 552 O O . ASP A 1 68 ? -18.149 -2.284 12.150 1.00 90.06 68 ASP A O 1
ATOM 556 N N . THR A 1 69 ? -18.074 -0.270 11.178 1.00 89.19 69 THR A N 1
ATOM 557 C CA . THR A 1 69 ? -17.616 0.439 12.384 1.00 89.19 69 THR A CA 1
ATOM 558 C C . THR A 1 69 ? -18.760 0.988 13.231 1.00 89.19 69 THR A C 1
ATOM 560 O O . THR A 1 69 ? -18.535 1.368 14.379 1.00 89.19 69 THR A O 1
ATOM 563 N N . GLY A 1 70 ? -19.980 1.034 12.694 1.00 88.94 70 GLY A N 1
ATOM 564 C CA . GLY A 1 70 ? -21.160 1.457 13.434 1.00 88.94 70 GLY A CA 1
ATOM 565 C C . GLY A 1 70 ? -22.322 1.857 12.533 1.00 88.94 70 GLY A C 1
ATOM 566 O O . GLY A 1 70 ? -22.299 1.687 11.317 1.00 88.94 70 GLY A O 1
ATOM 567 N N . PHE A 1 71 ? -23.364 2.394 13.160 1.00 92.31 71 PHE A N 1
ATOM 568 C CA . PHE A 1 71 ? -24.586 2.786 12.470 1.00 92.31 71 PHE A CA 1
ATOM 569 C C . PHE A 1 71 ? -24.326 3.891 11.432 1.00 92.31 71 PHE A C 1
ATOM 571 O O . PHE A 1 71 ? -23.721 4.913 11.755 1.00 92.31 71 PHE A O 1
ATOM 578 N N . TYR A 1 72 ? -24.805 3.692 10.200 1.00 94.00 72 TYR A N 1
ATOM 579 C CA . TYR A 1 72 ? -24.550 4.576 9.055 1.00 94.00 72 TYR A CA 1
ATOM 580 C C . TYR A 1 72 ? -25.870 5.051 8.403 1.00 94.00 72 TYR A C 1
ATOM 582 O O . TYR A 1 72 ? -26.244 4.561 7.338 1.00 94.00 72 TYR A O 1
ATOM 590 N N . PRO A 1 73 ? -26.624 5.969 9.043 1.00 89.62 73 PRO A N 1
ATOM 591 C CA . PRO A 1 73 ? -27.960 6.382 8.604 1.00 89.62 73 PRO A CA 1
ATOM 592 C C . PRO A 1 73 ? -27.914 7.464 7.522 1.00 89.62 73 PRO A C 1
ATOM 594 O O . PRO A 1 73 ? -28.398 8.579 7.719 1.00 89.62 73 PRO A O 1
ATOM 597 N N . LEU A 1 74 ? -27.313 7.148 6.378 1.00 88.50 74 LEU A N 1
ATOM 598 C CA . LEU A 1 74 ? -27.497 7.959 5.178 1.00 88.50 74 LEU A CA 1
ATOM 599 C C . LEU A 1 74 ? -28.753 7.458 4.460 1.00 88.50 74 LEU A C 1
ATOM 601 O O . LEU A 1 74 ? -28.793 6.304 4.036 1.00 88.50 74 LEU A O 1
ATOM 605 N N . GLY A 1 75 ? -29.780 8.309 4.426 1.00 78.12 75 GLY A N 1
ATOM 606 C CA . GLY A 1 75 ? -31.048 8.061 3.734 1.00 78.12 75 GLY A CA 1
ATOM 607 C C . GLY A 1 75 ? -30.974 8.311 2.237 1.00 78.12 75 GLY A C 1
ATOM 608 O O . GLY A 1 75 ? -30.094 9.095 1.812 1.00 78.12 75 GLY A O 1
#

Mean predicted aligned error: 7.75 Å